Protein AF-A0A8S8YIN9-F1 (afdb_monomer_lite)

Structure (mmCIF, N/CA/C/O backbone):
data_AF-A0A8S8YIN9-F1
#
_entry.id   AF-A0A8S8YIN9-F1
#
loop_
_atom_site.group_PDB
_atom_site.id
_atom_site.type_symbol
_atom_site.label_atom_id
_atom_site.label_alt_id
_atom_site.label_comp_id
_atom_site.label_asym_id
_atom_site.label_entity_id
_atom_site.label_seq_id
_atom_site.pdbx_PDB_ins_code
_atom_site.Cartn_x
_atom_site.Cartn_y
_atom_site.Cartn_z
_atom_site.occupancy
_atom_site.B_iso_or_equiv
_atom_site.auth_seq_id
_atom_site.auth_comp_id
_atom_site.auth_asym_id
_atom_site.auth_atom_id
_atom_site.pdbx_PDB_model_num
ATOM 1 N N . MET A 1 1 ? 0.351 -13.993 -6.734 1.00 71.38 1 MET A N 1
ATOM 2 C CA . MET A 1 1 ? 0.648 -13.199 -5.519 1.00 71.38 1 MET A CA 1
ATOM 3 C C . MET A 1 1 ? -0.446 -12.177 -5.240 1.00 71.38 1 MET A C 1
ATOM 5 O O . MET A 1 1 ? -0.970 -12.184 -4.141 1.00 71.38 1 MET A O 1
ATOM 9 N N . THR A 1 2 ? -0.852 -11.373 -6.228 1.00 84.19 2 THR A N 1
ATOM 10 C CA . THR A 1 2 ? -1.892 -10.331 -6.106 1.00 84.19 2 THR A CA 1
ATOM 11 C C . THR A 1 2 ? -3.181 -10.793 -5.429 1.00 84.19 2 THR A C 1
ATOM 13 O O . THR A 1 2 ? -3.587 -10.183 -4.450 1.00 84.19 2 THR A O 1
ATOM 16 N N . GLN A 1 3 ? -3.771 -11.906 -5.882 1.00 92.50 3 GLN A N 1
ATOM 17 C CA . GLN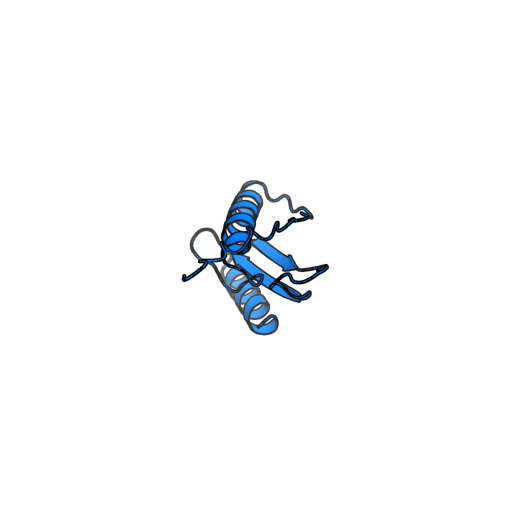 A 1 3 ? -4.997 -12.450 -5.287 1.00 92.50 3 GLN A CA 1
ATOM 18 C C . GLN A 1 3 ? -4.860 -12.684 -3.774 1.00 92.50 3 GLN A C 1
ATOM 20 O O . GLN A 1 3 ? -5.692 -12.208 -3.014 1.00 92.50 3 GLN A O 1
ATOM 25 N N . ARG A 1 4 ? -3.764 -13.315 -3.330 1.00 95.62 4 ARG A N 1
ATOM 26 C CA . ARG A 1 4 ? -3.509 -13.572 -1.903 1.00 95.62 4 ARG A CA 1
ATOM 27 C C . ARG A 1 4 ? -3.422 -12.288 -1.082 1.00 95.62 4 ARG A C 1
ATOM 29 O O . ARG A 1 4 ? -3.867 -12.271 0.056 1.00 95.62 4 ARG A O 1
ATOM 36 N N . VAL A 1 5 ? -2.840 -11.224 -1.641 1.00 96.75 5 VAL A N 1
ATOM 37 C CA . VAL A 1 5 ? -2.746 -9.934 -0.939 1.00 96.75 5 VAL A CA 1
ATOM 38 C C . VAL A 1 5 ? -4.129 -9.317 -0.772 1.00 96.75 5 VAL A C 1
ATOM 40 O O . VAL A 1 5 ? -4.456 -8.863 0.315 1.00 96.75 5 VAL A O 1
ATOM 43 N N . LEU A 1 6 ? -4.968 -9.349 -1.807 1.00 96.81 6 LEU A N 1
ATOM 44 C CA . LEU A 1 6 ? -6.331 -8.813 -1.729 1.00 96.81 6 LEU A CA 1
ATOM 45 C C . LEU A 1 6 ? -7.240 -9.645 -0.811 1.00 96.81 6 LEU A C 1
ATOM 47 O O . LEU A 1 6 ? -8.050 -9.079 -0.078 1.00 96.81 6 LEU A O 1
ATOM 51 N N . GLU A 1 7 ? -7.086 -10.970 -0.811 1.00 98.00 7 GLU A N 1
ATOM 52 C CA . GLU A 1 7 ? -7.753 -11.860 0.147 1.00 98.00 7 GLU A CA 1
ATOM 53 C C . GLU A 1 7 ? -7.360 -11.506 1.586 1.00 98.00 7 GLU A C 1
ATOM 55 O O . GLU A 1 7 ? -8.236 -11.329 2.431 1.00 98.00 7 GLU A O 1
ATOM 60 N N . TRP A 1 8 ? -6.061 -11.318 1.846 1.00 98.06 8 TRP A N 1
ATOM 61 C CA . TRP A 1 8 ? -5.554 -10.910 3.157 1.00 98.06 8 TRP A CA 1
ATOM 62 C C . TRP A 1 8 ? -6.097 -9.541 3.589 1.00 98.06 8 TRP A C 1
ATOM 64 O O . TRP A 1 8 ? -6.630 -9.414 4.688 1.00 98.06 8 TRP A O 1
ATOM 74 N N . VAL A 1 9 ? -6.060 -8.541 2.700 1.00 98.12 9 VAL A N 1
ATOM 75 C CA . VAL A 1 9 ? -6.632 -7.204 2.954 1.00 98.12 9 VAL A CA 1
ATOM 76 C C . VAL A 1 9 ? -8.105 -7.321 3.335 1.00 98.12 9 VAL A C 1
ATOM 78 O O . VAL A 1 9 ? -8.545 -6.739 4.321 1.00 98.12 9 VAL A O 1
ATOM 81 N N . THR A 1 10 ? -8.874 -8.103 2.579 1.00 98.19 10 THR A N 1
ATOM 82 C CA . THR A 1 10 ? -10.310 -8.263 2.828 1.00 98.19 10 THR A CA 1
ATOM 83 C C . THR A 1 10 ? -10.573 -8.960 4.164 1.00 98.19 10 THR A C 1
ATOM 85 O O . THR A 1 10 ? -11.531 -8.606 4.846 1.00 98.19 10 THR A O 1
ATOM 88 N N . ALA A 1 11 ? -9.739 -9.927 4.560 1.00 98.06 11 ALA A N 1
ATOM 89 C CA . ALA A 1 11 ? -9.846 -10.592 5.857 1.00 98.06 11 ALA A CA 1
ATOM 90 C C . ALA A 1 11 ? -9.622 -9.613 7.023 1.00 98.06 11 ALA A C 1
ATOM 92 O O . ALA A 1 11 ? -10.470 -9.533 7.906 1.00 98.06 11 ALA A O 1
ATOM 93 N N . ARG A 1 12 ? -8.563 -8.796 6.970 1.00 98.12 12 ARG A N 1
ATOM 94 C CA . ARG A 1 12 ? -8.274 -7.760 7.979 1.00 98.12 12 ARG A CA 1
ATOM 95 C C . ARG A 1 12 ? -9.381 -6.711 8.083 1.00 98.12 12 ARG A C 1
ATOM 97 O O . ARG A 1 12 ? -9.859 -6.403 9.171 1.00 98.12 12 ARG A O 1
ATOM 104 N N . LEU A 1 13 ? -9.884 -6.240 6.941 1.00 97.50 13 LEU A N 1
ATOM 105 C CA . LEU A 1 13 ? -11.000 -5.291 6.915 1.00 97.50 13 LEU A C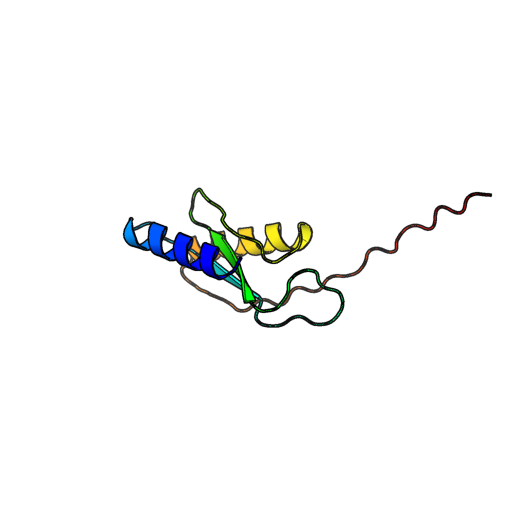A 1
ATOM 106 C C . LEU A 1 13 ? -12.285 -5.878 7.527 1.00 97.50 13 LEU A C 1
ATOM 108 O O . LEU A 1 13 ? -13.038 -5.148 8.169 1.00 97.50 13 LEU A O 1
ATOM 112 N N . ARG A 1 14 ? -12.546 -7.185 7.368 1.00 98.12 14 ARG A N 1
ATOM 113 C CA . ARG A 1 14 ? -13.689 -7.864 8.017 1.00 98.12 14 ARG A CA 1
ATOM 114 C C . ARG A 1 14 ? -13.548 -7.942 9.537 1.00 98.12 14 ARG A C 1
ATOM 116 O O . ARG A 1 14 ? -14.563 -7.991 10.222 1.00 98.12 14 ARG A O 1
ATOM 123 N N . GLU A 1 15 ? -12.321 -7.941 10.044 1.00 97.12 15 GLU A N 1
ATOM 124 C CA . GLU A 1 15 ? -12.003 -7.908 11.476 1.00 97.12 15 GLU A CA 1
ATOM 125 C C . GLU A 1 15 ? -12.045 -6.476 12.051 1.00 97.12 15 GLU A C 1
ATOM 127 O O . GLU A 1 15 ? -11.878 -6.286 13.252 1.00 97.12 15 GLU A O 1
ATOM 132 N N . GLY A 1 16 ? -12.317 -5.464 11.215 1.00 97.00 16 GLY A N 1
ATOM 133 C CA . GLY A 1 16 ? -12.339 -4.056 11.616 1.00 97.00 16 GLY A CA 1
ATOM 134 C C . GLY A 1 16 ? -10.950 -3.421 11.711 1.00 97.00 16 GLY A C 1
ATOM 135 O O . GLY A 1 16 ? -10.834 -2.295 12.194 1.00 97.00 16 GLY A O 1
ATOM 136 N N . GLU A 1 17 ? -9.905 -4.109 11.243 1.00 97.31 17 GLU A N 1
ATOM 137 C CA . GLU A 1 17 ? -8.538 -3.597 11.258 1.00 97.31 17 GLU A CA 1
ATOM 138 C C . GLU A 1 17 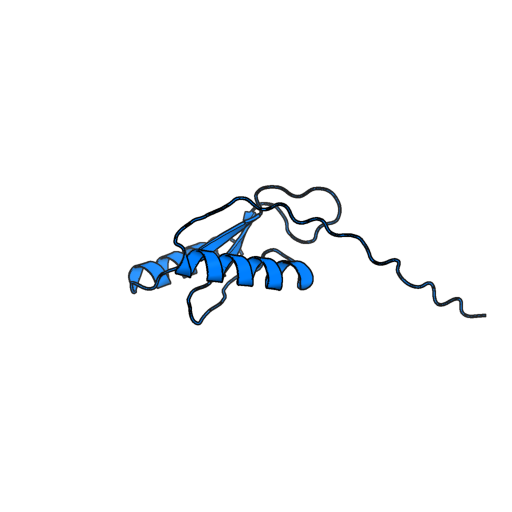? -8.285 -2.690 10.038 1.00 97.31 17 GLU A C 1
ATOM 140 O O . GLU A 1 17 ? -8.531 -3.101 8.897 1.00 97.31 17 GLU A O 1
ATOM 145 N N . PRO A 1 18 ? -7.792 -1.452 10.231 1.00 97.25 18 PRO A N 1
ATOM 146 C CA . PRO A 1 18 ? -7.394 -0.583 9.130 1.00 97.25 18 PRO A CA 1
ATOM 147 C C . PRO A 1 18 ? -6.225 -1.164 8.328 1.00 97.25 18 PRO A C 1
ATOM 149 O O . PRO A 1 18 ? -5.232 -1.623 8.889 1.00 97.25 18 PRO A O 1
ATOM 152 N N . VAL A 1 19 ? -6.313 -1.069 7.000 1.00 98.06 19 VAL A N 1
ATOM 153 C CA . VAL A 1 19 ? -5.282 -1.564 6.081 1.00 98.06 19 VAL A CA 1
ATOM 154 C C . VAL A 1 19 ? -4.896 -0.475 5.087 1.00 98.06 19 VAL A C 1
ATOM 156 O O . VAL A 1 19 ? -5.764 0.137 4.464 1.00 98.06 19 VAL A O 1
ATOM 159 N N . ALA A 1 20 ? -3.596 -0.283 4.876 1.00 98.19 20 ALA A N 1
ATOM 160 C CA . ALA A 1 20 ? -3.067 0.499 3.766 1.00 98.19 20 ALA A CA 1
ATOM 161 C C . ALA A 1 20 ? -2.485 -0.442 2.704 1.00 98.19 20 ALA A C 1
ATOM 163 O O . ALA A 1 20 ? -1.716 -1.351 3.013 1.00 98.19 20 ALA A O 1
ATOM 164 N N . LEU A 1 21 ? -2.852 -0.220 1.441 1.00 97.75 21 LEU A N 1
ATOM 165 C CA . LEU A 1 21 ? -2.472 -1.049 0.298 1.00 97.75 21 LEU A CA 1
ATOM 166 C C . LEU A 1 21 ? -1.685 -0.219 -0.720 1.00 97.75 21 LEU A C 1
ATOM 168 O O . LEU A 1 21 ? -2.148 0.824 -1.173 1.00 97.75 21 LEU A O 1
ATOM 172 N N . ALA A 1 22 ? -0.521 -0.717 -1.122 1.00 96.94 22 ALA A N 1
ATOM 173 C CA . ALA A 1 22 ? 0.230 -0.235 -2.270 1.00 96.94 22 ALA A CA 1
ATOM 174 C C . ALA A 1 22 ? 0.036 -1.169 -3.465 1.00 96.94 22 ALA A C 1
ATOM 176 O O . ALA A 1 22 ? 0.106 -2.394 -3.333 1.00 96.94 22 ALA A O 1
ATOM 177 N N . SER A 1 23 ? -0.089 -0.563 -4.644 1.00 95.62 23 SER A N 1
ATOM 178 C CA . SER A 1 23 ? -0.115 -1.245 -5.936 1.00 95.62 23 SER A CA 1
ATOM 179 C C . SER A 1 23 ? 0.920 -0.613 -6.858 1.00 95.62 23 SER A C 1
ATOM 181 O O . SER A 1 23 ? 0.935 0.603 -7.051 1.00 95.62 23 SER A O 1
ATOM 183 N N . VAL A 1 24 ? 1.772 -1.429 -7.475 1.00 93.75 24 VAL A N 1
ATOM 184 C CA . VAL A 1 24 ? 2.631 -0.953 -8.566 1.00 93.75 24 VAL A CA 1
ATOM 185 C C . VAL A 1 24 ? 1.748 -0.740 -9.794 1.00 93.75 24 VAL A C 1
ATOM 187 O O . VAL A 1 24 ? 1.216 -1.702 -10.346 1.00 93.75 24 VAL A O 1
ATOM 190 N N . ILE A 1 25 ? 1.580 0.512 -10.214 1.00 93.88 25 ILE A N 1
ATOM 191 C CA . ILE A 1 25 ? 0.739 0.879 -11.367 1.00 93.88 25 ILE A CA 1
ATOM 192 C C . ILE A 1 25 ? 1.532 0.943 -12.675 1.00 93.88 25 ILE A C 1
ATOM 194 O O . ILE A 1 25 ? 1.038 0.544 -13.725 1.00 93.88 25 ILE A O 1
ATOM 198 N N . THR A 1 26 ? 2.783 1.399 -12.617 1.00 90.44 26 THR A N 1
ATOM 199 C CA . THR A 1 26 ? 3.676 1.531 -13.770 1.00 90.44 26 THR A CA 1
ATOM 200 C C . THR A 1 26 ? 5.101 1.167 -13.369 1.00 90.44 26 THR A C 1
ATOM 202 O O . THR A 1 26 ? 5.512 1.326 -12.220 1.00 90.44 26 THR A O 1
ATOM 205 N N . ALA A 1 27 ? 5.855 0.636 -14.326 1.00 89.31 27 ALA A N 1
ATOM 206 C CA . ALA A 1 27 ? 7.253 0.272 -14.156 1.00 89.31 27 ALA A CA 1
ATOM 207 C C . ALA A 1 27 ? 7.983 0.504 -15.481 1.00 89.31 27 ALA A C 1
ATOM 209 O O . ALA A 1 27 ? 7.495 0.097 -16.535 1.00 89.31 27 ALA A O 1
ATOM 210 N N . GLN A 1 28 ? 9.144 1.155 -15.433 1.00 86.75 28 GLN A N 1
ATOM 211 C CA . GLN A 1 28 ? 9.985 1.403 -16.604 1.00 86.75 28 GLN A CA 1
ATOM 212 C C . GLN A 1 28 ? 11.425 0.969 -16.322 1.00 86.75 28 GLN A C 1
ATOM 214 O O . GLN A 1 28 ? 11.965 1.216 -15.243 1.00 86.75 28 GLN A O 1
ATOM 219 N N . GLY A 1 29 ? 12.056 0.327 -17.308 1.00 84.19 29 GLY A N 1
ATOM 220 C CA . GLY A 1 29 ? 13.411 -0.211 -17.188 1.00 84.19 29 GLY A CA 1
ATOM 221 C C . GLY A 1 29 ? 13.494 -1.504 -16.367 1.00 84.19 29 GLY A C 1
ATOM 222 O O . GLY A 1 29 ? 12.510 -2.215 -16.177 1.00 84.19 29 GLY A O 1
ATOM 223 N N . SER A 1 30 ? 14.697 -1.834 -15.892 1.00 75.19 30 SER A N 1
ATOM 224 C CA . SER A 1 30 ? 14.968 -3.053 -15.113 1.00 75.19 30 SER A CA 1
ATOM 225 C C . SER A 1 30 ? 14.677 -2.856 -13.622 1.00 75.19 30 SER A C 1
ATOM 227 O O . SER A 1 30 ? 15.589 -2.916 -12.796 1.00 75.19 30 SER A O 1
ATOM 229 N N . VAL A 1 31 ? 13.419 -2.585 -13.282 1.00 81.12 31 VAL A N 1
ATOM 230 C CA . VAL A 1 31 ? 12.945 -2.541 -11.891 1.00 81.12 31 VAL A CA 1
ATOM 231 C C . VAL A 1 31 ? 12.314 -3.884 -11.504 1.00 81.12 31 VAL A C 1
ATOM 233 O O . VAL A 1 31 ? 11.703 -4.534 -12.352 1.00 81.12 31 VAL A O 1
ATOM 236 N N . PRO A 1 32 ? 12.467 -4.345 -10.250 1.00 71.94 32 PRO A N 1
ATOM 237 C CA . PRO A 1 32 ? 12.065 -5.701 -9.880 1.00 71.94 32 PRO A CA 1
ATOM 238 C C . PRO A 1 32 ? 10.562 -5.816 -9.535 1.00 71.94 32 PRO A C 1
ATOM 240 O O . PRO A 1 32 ? 10.012 -6.916 -9.519 1.00 71.94 32 PRO A O 1
ATOM 243 N N . GLY A 1 33 ? 9.869 -4.686 -9.352 1.00 76.56 33 GLY A N 1
ATOM 244 C CA . GLY A 1 33 ? 8.415 -4.611 -9.206 1.00 76.56 33 GLY A CA 1
ATOM 245 C C . GLY A 1 33 ? 7.696 -4.521 -10.547 1.00 76.56 33 GLY A C 1
ATOM 246 O O . GLY A 1 33 ? 7.860 -3.542 -11.273 1.00 76.56 33 GLY A O 1
ATOM 247 N N . LYS A 1 34 ? 6.882 -5.528 -10.876 1.00 82.75 34 LYS A N 1
ATOM 248 C CA . LYS A 1 34 ? 6.005 -5.489 -12.056 1.00 82.75 34 LYS A CA 1
ATOM 249 C C . LYS A 1 34 ? 4.673 -4.814 -11.716 1.00 82.75 34 LYS A C 1
ATOM 251 O O . LYS A 1 34 ? 4.219 -4.945 -10.576 1.00 82.75 34 LYS A O 1
ATOM 256 N N . PRO A 1 35 ? 4.013 -4.158 -12.688 1.00 89.94 35 PRO A N 1
ATOM 257 C CA . PRO A 1 35 ? 2.648 -3.685 -12.512 1.00 89.94 35 PRO A CA 1
ATOM 258 C C . PRO A 1 35 ? 1.738 -4.795 -11.978 1.00 89.94 35 PRO A C 1
ATOM 260 O O . PRO A 1 35 ? 1.832 -5.947 -12.404 1.00 89.94 35 PRO A O 1
ATOM 263 N N . GLY A 1 36 ? 0.898 -4.456 -11.004 1.00 90.19 36 GLY A N 1
ATOM 264 C CA . GLY A 1 36 ? 0.049 -5.412 -10.296 1.00 90.19 36 GLY A CA 1
ATOM 265 C C . GLY A 1 36 ? 0.726 -6.144 -9.130 1.00 90.19 36 GLY A C 1
ATOM 266 O O . GLY A 1 36 ? 0.079 -6.984 -8.500 1.00 90.19 36 GLY A O 1
ATOM 267 N N . ALA A 1 37 ? 1.983 -5.840 -8.791 1.00 92.94 37 ALA A N 1
ATOM 268 C CA . ALA A 1 37 ? 2.553 -6.211 -7.495 1.00 92.94 37 ALA A CA 1
ATOM 269 C C . ALA A 1 37 ? 1.887 -5.395 -6.376 1.00 92.94 37 ALA A C 1
ATOM 271 O O . ALA A 1 37 ? 1.635 -4.201 -6.547 1.00 92.94 37 ALA A O 1
ATOM 272 N N . HIS A 1 38 ? 1.587 -6.053 -5.256 1.00 95.69 38 HIS A N 1
ATOM 273 C CA . HIS A 1 38 ? 0.855 -5.461 -4.139 1.00 95.69 38 HIS A CA 1
ATOM 274 C C . HIS A 1 38 ? 1.566 -5.728 -2.817 1.00 95.69 38 HIS A C 1
ATOM 276 O O . HIS A 1 38 ? 2.090 -6.823 -2.592 1.00 95.69 38 HIS A O 1
ATOM 282 N N . MET A 1 39 ? 1.516 -4.736 -1.936 1.00 96.44 39 MET A N 1
ATOM 283 C CA . MET A 1 39 ? 1.928 -4.828 -0.540 1.00 96.44 39 MET A CA 1
ATOM 284 C C . MET A 1 39 ? 0.857 -4.164 0.311 1.00 96.44 39 MET A C 1
ATOM 286 O O . MET A 1 39 ? 0.452 -3.047 0.012 1.00 96.44 39 MET A O 1
ATOM 290 N N . ALA A 1 40 ? 0.423 -4.839 1.360 1.00 97.81 40 ALA A N 1
ATOM 291 C CA . ALA A 1 40 ? -0.516 -4.321 2.334 1.00 97.81 40 ALA A CA 1
ATOM 292 C C . ALA A 1 40 ? 0.142 -4.266 3.711 1.00 97.81 40 ALA A C 1
ATOM 294 O O . ALA A 1 40 ? 1.003 -5.093 4.021 1.00 97.81 40 ALA A O 1
ATOM 295 N N . VAL A 1 41 ? -0.272 -3.307 4.527 1.00 98.12 41 VAL A N 1
ATOM 296 C CA . VAL A 1 41 ? 0.139 -3.200 5.926 1.00 98.12 41 VAL A CA 1
ATOM 297 C C . VAL A 1 41 ? -1.040 -2.848 6.810 1.00 98.12 41 VAL A C 1
ATOM 299 O O . VAL A 1 41 ? -1.927 -2.093 6.405 1.00 98.12 41 VAL A O 1
ATOM 302 N N . THR A 1 42 ? -1.001 -3.374 8.023 1.00 97.88 42 THR A N 1
ATOM 303 C CA . THR A 1 42 ? -1.760 -2.857 9.159 1.00 97.88 42 THR A CA 1
ATOM 304 C C . THR A 1 42 ? -0.791 -2.155 10.113 1.00 97.88 42 THR A C 1
ATOM 306 O O . THR A 1 42 ? 0.371 -1.913 9.771 1.00 97.88 42 THR A O 1
ATOM 309 N N . GLU A 1 43 ? -1.248 -1.807 11.314 1.00 95.50 43 GLU A N 1
ATOM 310 C CA . GLU A 1 43 ? -0.372 -1.272 12.359 1.00 95.50 43 GLU A CA 1
ATOM 311 C C . GLU A 1 43 ? 0.733 -2.272 12.748 1.00 95.50 43 GLU A C 1
ATOM 313 O O . GLU A 1 43 ? 1.872 -1.876 13.007 1.00 95.50 43 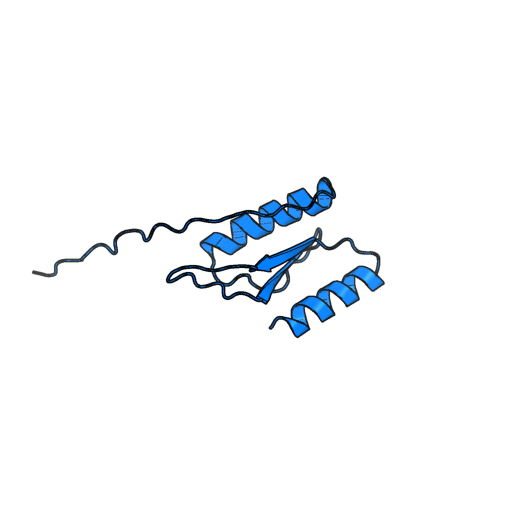GLU A O 1
ATOM 318 N N . SER A 1 44 ? 0.419 -3.571 12.730 1.00 94.00 44 SER A N 1
ATOM 319 C CA . SER A 1 44 ? 1.288 -4.629 13.257 1.00 94.00 44 SER A CA 1
ATOM 320 C C . SER A 1 44 ? 1.842 -5.583 12.195 1.00 94.00 44 SER A C 1
ATOM 322 O O . SER A 1 44 ? 2.926 -6.139 12.383 1.00 94.00 44 SER A O 1
ATOM 324 N N . GLU A 1 45 ? 1.156 -5.748 11.061 1.00 96.56 45 GLU A N 1
ATOM 325 C CA . GLU A 1 45 ? 1.495 -6.756 10.056 1.00 96.56 45 GLU A CA 1
ATOM 326 C C . GLU A 1 45 ? 1.837 -6.151 8.688 1.00 96.56 45 GLU A C 1
ATOM 328 O O . GLU A 1 45 ? 1.368 -5.080 8.299 1.00 96.56 45 GLU A O 1
ATOM 333 N N . VAL A 1 46 ? 2.647 -6.885 7.919 1.00 96.69 46 VAL A N 1
ATOM 334 C CA . VAL A 1 46 ? 2.969 -6.588 6.517 1.00 96.69 46 VAL A CA 1
ATOM 335 C C . VAL A 1 46 ? 2.721 -7.838 5.687 1.00 96.69 46 VAL A C 1
ATOM 337 O O . VAL A 1 46 ? 3.206 -8.917 6.027 1.00 96.69 46 VAL A O 1
ATOM 340 N N . PHE A 1 47 ? 2.019 -7.695 4.565 1.00 97.06 47 PHE A N 1
ATOM 341 C CA . PHE A 1 47 ? 1.719 -8.806 3.674 1.00 97.06 47 PHE A CA 1
ATOM 342 C C . PHE A 1 47 ? 1.931 -8.443 2.204 1.00 97.06 47 PHE A C 1
ATOM 344 O O . PHE A 1 47 ? 1.448 -7.429 1.703 1.00 97.06 47 PHE A O 1
ATOM 351 N N . GLY A 1 48 ? 2.626 -9.311 1.472 1.00 94.81 48 GLY A N 1
ATOM 352 C CA . GLY A 1 48 ? 2.955 -9.080 0.067 1.00 94.81 48 GLY A CA 1
ATOM 353 C C . GLY A 1 48 ? 4.263 -8.320 -0.148 1.00 94.81 48 GLY A C 1
ATOM 354 O O . GLY A 1 48 ? 5.044 -8.082 0.766 1.00 94.81 48 GLY A O 1
ATOM 355 N N . THR A 1 49 ? 4.531 -7.998 -1.409 1.00 93.81 49 THR A N 1
ATOM 356 C CA . THR A 1 49 ? 5.788 -7.395 -1.858 1.00 93.81 49 THR A CA 1
ATOM 357 C C . THR A 1 49 ? 5.539 -6.575 -3.120 1.00 93.81 49 THR A C 1
ATOM 359 O O . THR A 1 49 ? 4.799 -6.985 -4.018 1.00 93.81 49 THR A O 1
ATOM 362 N N . VAL A 1 50 ? 6.199 -5.420 -3.203 1.00 91.69 50 VAL A N 1
ATOM 363 C CA . VAL A 1 50 ? 6.282 -4.603 -4.425 1.00 91.69 50 VAL A CA 1
ATOM 364 C C . VAL A 1 50 ? 7.506 -4.949 -5.281 1.00 91.69 50 VAL A C 1
ATOM 366 O O . VAL A 1 50 ? 7.711 -4.339 -6.324 1.00 91.69 50 VAL A O 1
ATOM 369 N N . GLY A 1 51 ? 8.301 -5.945 -4.877 1.00 85.06 51 GLY A N 1
ATOM 370 C CA . GLY A 1 51 ? 9.309 -6.604 -5.704 1.00 85.06 51 GLY A CA 1
ATOM 371 C C . GLY A 1 51 ? 10.770 -6.266 -5.406 1.00 85.06 51 GLY A C 1
ATOM 372 O O . GLY A 1 51 ? 11.620 -6.727 -6.152 1.00 85.06 51 GLY A O 1
ATOM 373 N N . GLY A 1 52 ? 11.135 -5.501 -4.372 1.00 82.50 52 GLY A N 1
ATOM 374 C CA . GLY A 1 52 ? 12.560 -5.242 -4.118 1.00 82.50 52 GLY A CA 1
ATOM 375 C C . GLY A 1 52 ? 12.889 -4.627 -2.763 1.00 82.50 52 GLY A C 1
ATOM 376 O O . GLY A 1 52 ? 12.338 -3.590 -2.407 1.00 82.50 52 GLY A O 1
ATOM 377 N N . ALA A 1 53 ? 13.880 -5.198 -2.070 1.00 76.00 53 ALA A N 1
ATOM 378 C CA . ALA A 1 53 ? 14.231 -4.871 -0.682 1.00 76.00 53 ALA A CA 1
ATOM 379 C C . ALA A 1 53 ? 14.435 -3.366 -0.402 1.00 76.00 53 ALA A C 1
ATOM 381 O O . ALA A 1 53 ? 13.989 -2.847 0.617 1.00 76.00 53 ALA A O 1
ATOM 382 N N . GLY A 1 54 ? 15.073 -2.630 -1.321 1.00 80.81 54 GLY A N 1
ATOM 383 C CA . GLY A 1 54 ? 15.283 -1.183 -1.163 1.00 80.81 54 GLY A CA 1
ATOM 384 C C . GLY A 1 54 ? 14.029 -0.324 -1.390 1.00 80.81 54 GLY A C 1
ATOM 385 O O . GLY A 1 54 ? 13.956 0.795 -0.885 1.00 80.81 54 GLY A O 1
ATOM 386 N N . LEU A 1 55 ? 13.056 -0.825 -2.158 1.00 85.62 55 LEU A N 1
ATOM 387 C CA . LEU A 1 55 ? 11.766 -0.168 -2.397 1.00 85.62 55 LEU A CA 1
ATOM 388 C C . LEU A 1 55 ? 10.783 -0.461 -1.268 1.00 85.62 55 LEU A C 1
ATOM 390 O O . LEU A 1 55 ? 10.079 0.433 -0.813 1.00 85.62 55 LEU A O 1
ATOM 394 N N . GLU A 1 56 ? 10.754 -1.716 -0.830 1.00 90.88 56 GLU A N 1
ATOM 395 C CA . GLU A 1 56 ? 9.796 -2.239 0.139 1.00 90.88 56 GLU A CA 1
ATOM 396 C C . GLU A 1 56 ? 9.803 -1.442 1.435 1.00 90.88 56 GLU A C 1
ATOM 398 O O . GLU A 1 56 ? 8.741 -1.045 1.895 1.00 90.88 56 GLU A O 1
ATOM 403 N N . LEU A 1 57 ? 10.982 -1.110 1.968 1.00 91.50 57 LEU A N 1
ATOM 404 C CA . LEU A 1 57 ? 11.083 -0.304 3.185 1.00 91.50 57 LEU A CA 1
ATOM 405 C C . LEU A 1 57 ? 10.458 1.091 3.016 1.00 91.50 57 LEU A C 1
ATOM 407 O O . LEU A 1 57 ? 9.748 1.564 3.900 1.00 91.50 57 LEU A O 1
ATOM 411 N N . LYS A 1 58 ? 10.684 1.744 1.868 1.00 92.25 58 LYS A N 1
ATOM 412 C CA . LYS A 1 58 ? 10.126 3.077 1.589 1.00 92.25 58 LYS A CA 1
ATOM 413 C C . LYS A 1 58 ? 8.611 3.027 1.421 1.00 92.25 58 LYS A C 1
ATOM 415 O O . LYS A 1 58 ? 7.913 3.880 1.957 1.00 92.25 58 LYS A O 1
ATOM 420 N N . VAL A 1 59 ? 8.116 2.031 0.689 1.00 94.81 59 VAL A N 1
ATOM 421 C CA . VAL A 1 59 ? 6.677 1.825 0.486 1.00 94.81 59 VAL A CA 1
ATOM 422 C C . VAL A 1 59 ? 5.997 1.492 1.809 1.00 94.81 59 VAL A C 1
ATOM 424 O O . VAL A 1 59 ? 4.978 2.090 2.123 1.00 94.81 59 VAL A O 1
ATOM 427 N N . MET A 1 60 ? 6.587 0.620 2.624 1.00 95.44 60 MET A N 1
ATOM 428 C CA . MET A 1 60 ? 6.069 0.267 3.944 1.00 95.44 60 MET A CA 1
ATOM 429 C C . MET A 1 60 ? 5.959 1.495 4.860 1.00 95.44 60 MET A C 1
ATOM 431 O O . MET A 1 60 ? 4.925 1.685 5.493 1.00 95.44 60 MET A O 1
ATOM 435 N N . ASN A 1 61 ? 6.982 2.353 4.903 1.00 94.69 61 ASN A N 1
ATOM 436 C CA . ASN A 1 61 ? 6.932 3.583 5.700 1.00 94.69 61 ASN A CA 1
ATOM 437 C C . ASN A 1 61 ? 5.834 4.536 5.209 1.00 94.69 61 ASN A C 1
ATOM 439 O O . ASN A 1 61 ? 5.046 5.016 6.017 1.00 94.69 61 ASN A O 1
ATOM 443 N N . HIS A 1 62 ? 5.712 4.737 3.893 1.00 95.88 62 HIS A N 1
ATOM 444 C CA . HIS A 1 62 ? 4.621 5.537 3.329 1.00 95.88 62 HIS A CA 1
ATOM 445 C C . HIS A 1 62 ? 3.244 4.957 3.657 1.00 95.88 62 HIS A C 1
ATOM 447 O O . HIS A 1 62 ? 2.320 5.703 3.958 1.00 95.88 62 HIS A O 1
ATOM 453 N N . LEU A 1 63 ? 3.081 3.635 3.610 1.00 97.56 63 LEU A N 1
ATOM 454 C CA . LEU A 1 63 ? 1.804 3.019 3.949 1.00 97.56 63 LEU A CA 1
ATOM 455 C C . LEU A 1 63 ? 1.447 3.199 5.433 1.00 97.56 63 LEU A C 1
ATOM 457 O O . LEU A 1 63 ? 0.277 3.412 5.736 1.00 97.56 63 LEU A O 1
ATOM 461 N N . ARG A 1 64 ? 2.430 3.195 6.345 1.00 96.56 64 ARG A N 1
ATOM 462 C CA . ARG A 1 64 ? 2.199 3.538 7.761 1.00 96.56 64 ARG A CA 1
ATOM 463 C C . ARG A 1 64 ? 1.755 4.990 7.938 1.00 96.56 64 ARG A C 1
ATOM 465 O O . ARG A 1 64 ? 0.769 5.238 8.620 1.00 96.56 64 ARG A O 1
ATOM 472 N N . GLU A 1 65 ? 2.390 5.932 7.243 1.00 96.75 65 GLU A N 1
ATOM 473 C CA . GLU A 1 65 ? 1.933 7.332 7.227 1.00 96.75 65 GLU A CA 1
ATOM 474 C C . GLU A 1 65 ? 0.500 7.462 6.683 1.00 96.75 65 GLU A C 1
ATOM 476 O O . GLU A 1 65 ? -0.282 8.287 7.153 1.00 96.75 65 GLU A O 1
ATOM 481 N N . ILE A 1 66 ? 0.129 6.654 5.683 1.00 97.31 66 ILE A N 1
ATOM 482 C CA . ILE A 1 66 ? -1.231 6.628 5.126 1.00 97.31 66 ILE A CA 1
ATOM 483 C C . ILE A 1 66 ? -2.238 6.076 6.142 1.00 97.31 66 ILE A C 1
ATOM 485 O O . ILE A 1 66 ? -3.353 6.591 6.200 1.00 97.31 66 ILE A O 1
ATOM 489 N N . LEU A 1 67 ? -1.873 5.077 6.954 1.00 96.06 67 LEU A N 1
ATOM 490 C CA . LEU A 1 67 ? -2.742 4.578 8.029 1.00 96.06 67 LEU A CA 1
ATOM 491 C C . LEU A 1 67 ? -3.074 5.682 9.042 1.00 96.06 67 LEU A C 1
ATOM 493 O O . LEU A 1 67 ? -4.233 5.829 9.428 1.00 96.06 67 LEU A O 1
ATOM 497 N N . GLU A 1 68 ? -2.080 6.485 9.420 1.00 95.38 68 GLU A N 1
ATOM 498 C CA . GLU A 1 68 ? -2.251 7.592 10.367 1.00 95.38 68 GLU A CA 1
ATOM 499 C C . GLU A 1 68 ? -3.021 8.770 9.747 1.00 95.38 68 GLU A C 1
ATOM 501 O O . GLU A 1 68 ? -4.004 9.258 10.306 1.00 95.38 68 GLU A O 1
ATOM 506 N N . SER A 1 69 ? -2.597 9.221 8.563 1.00 96.44 69 SER A N 1
ATOM 507 C CA . SER A 1 69 ? -3.131 10.423 7.903 1.00 96.44 69 SER A CA 1
ATOM 508 C C . SER A 1 69 ? -4.446 10.202 7.155 1.00 96.44 69 SER A C 1
ATOM 510 O O . SER A 1 69 ? -5.143 11.173 6.843 1.00 96.44 69 SER A O 1
ATOM 512 N N . LYS A 1 70 ? -4.769 8.943 6.830 1.00 94.44 70 LYS A N 1
ATOM 513 C CA . LYS A 1 70 ? -5.896 8.512 5.984 1.00 94.44 70 LYS A CA 1
ATOM 514 C C . LYS A 1 70 ? -5.909 9.156 4.593 1.00 94.44 70 LYS A C 1
ATOM 516 O O . LYS A 1 70 ? -6.964 9.289 3.975 1.00 94.44 70 LYS A O 1
ATOM 521 N N . GLN A 1 71 ? -4.740 9.554 4.089 1.00 96.06 71 GLN A N 1
ATOM 522 C CA . GLN A 1 71 ? -4.586 10.269 2.821 1.00 96.06 71 GLN A CA 1
ATOM 523 C C . GLN A 1 71 ? -3.671 9.496 1.870 1.00 96.06 71 GLN A C 1
ATOM 525 O O . GLN A 1 71 ? -2.452 9.502 2.013 1.00 96.06 71 GLN A O 1
ATOM 530 N N . GLY A 1 72 ? -4.269 8.828 0.880 1.00 94.50 72 GLY A N 1
ATOM 531 C CA . GLY A 1 72 ? -3.534 8.106 -0.160 1.00 94.50 72 GLY A CA 1
ATOM 532 C C . GLY A 1 72 ? -2.841 9.037 -1.162 1.00 94.50 72 GLY A C 1
ATOM 533 O O . GLY A 1 72 ? -3.285 10.161 -1.393 1.00 94.50 72 GLY A O 1
ATOM 534 N N . ARG A 1 73 ? -1.761 8.555 -1.790 1.00 95.50 73 ARG A N 1
ATOM 535 C CA . ARG A 1 73 ? -1.006 9.296 -2.814 1.00 95.50 73 ARG A CA 1
ATOM 536 C C . ARG A 1 73 ? -0.373 8.374 -3.853 1.00 95.50 73 ARG A C 1
ATOM 538 O O . ARG A 1 73 ? -0.127 7.200 -3.582 1.00 95.50 73 ARG A O 1
ATOM 545 N N . ILE A 1 74 ? -0.084 8.926 -5.029 1.00 95.50 74 ILE A N 1
ATOM 546 C CA . ILE A 1 74 ? 0.741 8.279 -6.055 1.00 95.50 74 ILE A CA 1
ATOM 547 C C . ILE A 1 74 ? 2.176 8.771 -5.879 1.00 95.50 74 ILE A C 1
ATOM 549 O O . ILE A 1 74 ? 2.412 9.974 -5.831 1.00 95.50 74 ILE A O 1
ATOM 553 N N . GLU A 1 75 ? 3.124 7.840 -5.816 1.00 92.75 75 GLU A N 1
ATOM 554 C CA . GLU A 1 75 ? 4.545 8.132 -5.625 1.00 92.75 75 GLU A CA 1
ATOM 555 C C . GLU A 1 75 ? 5.380 7.460 -6.718 1.00 92.75 75 GLU A C 1
ATOM 557 O O . GLU A 1 75 ? 5.126 6.310 -7.084 1.00 92.75 75 GLU A O 1
ATOM 562 N N . THR A 1 76 ? 6.398 8.160 -7.227 1.00 91.12 76 THR A N 1
ATOM 563 C CA . THR A 1 76 ? 7.319 7.611 -8.234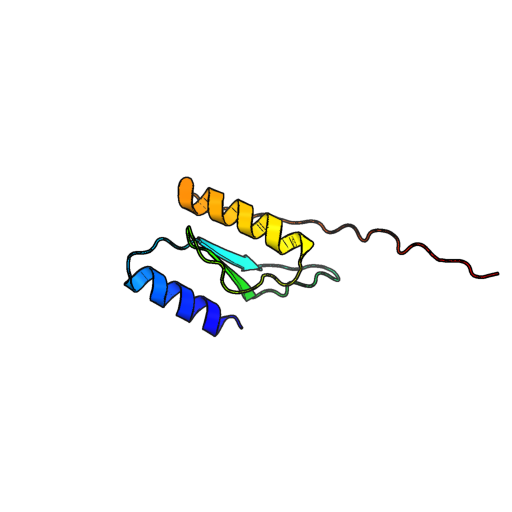 1.00 91.12 76 THR A CA 1
ATOM 564 C C . THR A 1 76 ? 8.701 7.401 -7.633 1.00 91.12 76 THR A C 1
ATOM 566 O O . THR A 1 76 ? 9.370 8.342 -7.217 1.00 91.12 76 THR A O 1
ATOM 569 N N . TYR A 1 77 ? 9.180 6.158 -7.659 1.00 88.06 77 TYR A N 1
ATOM 570 C CA . TYR A 1 77 ? 10.493 5.801 -7.130 1.00 88.06 77 TYR A CA 1
ATOM 571 C C . TYR A 1 77 ? 11.512 5.617 -8.254 1.00 88.06 77 TYR A C 1
ATOM 573 O O . TYR A 1 77 ? 11.317 4.815 -9.165 1.00 88.06 77 TYR A O 1
ATOM 581 N N . GLN A 1 78 ? 12.640 6.323 -8.160 1.00 84.62 78 GLN A N 1
ATOM 582 C CA . GLN A 1 78 ? 13.755 6.177 -9.095 1.00 84.62 78 GLN A CA 1
ATOM 583 C C . GLN A 1 78 ? 14.865 5.307 -8.496 1.00 84.62 78 GLN A C 1
ATOM 585 O O . GLN A 1 78 ? 15.386 5.593 -7.415 1.00 84.62 78 GLN A O 1
ATOM 590 N N . PHE A 1 79 ? 15.273 4.267 -9.227 1.00 74.38 79 PHE A N 1
ATOM 591 C CA . PHE A 1 79 ? 16.391 3.403 -8.850 1.00 74.38 79 PHE A CA 1
ATOM 592 C C . PHE A 1 79 ? 17.622 3.763 -9.668 1.00 74.38 79 PHE A C 1
ATOM 594 O O . PHE A 1 79 ? 17.674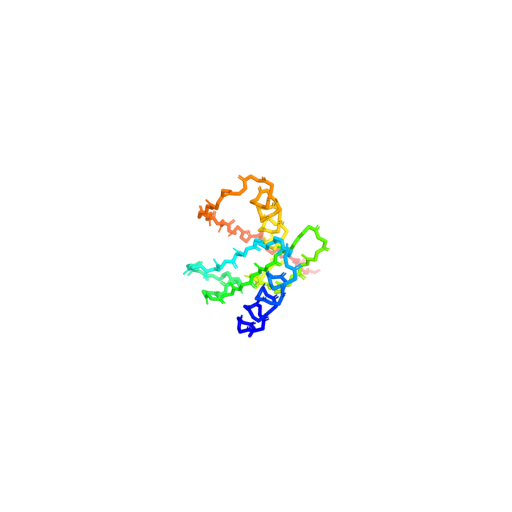 3.535 -10.875 1.00 74.38 79 PHE A O 1
ATOM 601 N N . ARG A 1 80 ? 18.652 4.286 -9.005 1.00 69.06 80 ARG A N 1
ATOM 602 C CA . ARG A 1 80 ? 19.987 4.361 -9.602 1.00 69.06 80 ARG A CA 1
ATOM 603 C C . ARG A 1 80 ? 20.686 3.027 -9.360 1.00 69.06 80 ARG A C 1
ATOM 605 O O . ARG A 1 80 ? 20.847 2.624 -8.208 1.00 69.06 80 ARG A O 1
ATOM 612 N N . LYS A 1 81 ? 21.122 2.343 -10.424 1.00 58.31 81 LYS A N 1
ATOM 613 C CA . LYS A 1 81 ? 22.078 1.234 -10.282 1.00 58.31 81 LYS A CA 1
ATOM 614 C C . LYS A 1 81 ? 23.330 1.803 -9.612 1.00 58.31 81 LYS A C 1
ATOM 616 O O . LYS A 1 81 ? 23.957 2.704 -10.165 1.00 58.31 81 LYS A O 1
ATOM 621 N N . ARG A 1 82 ? 23.701 1.297 -8.432 1.00 52.12 82 ARG A N 1
ATOM 622 C CA . ARG A 1 82 ? 25.077 1.485 -7.956 1.00 52.12 82 ARG A CA 1
ATOM 623 C C . ARG A 1 82 ? 25.997 0.796 -8.973 1.00 52.12 82 ARG A C 1
ATOM 625 O O . ARG A 1 82 ? 25.664 -0.317 -9.387 1.00 52.12 82 ARG A O 1
ATOM 632 N N . PRO A 1 83 ? 27.101 1.423 -9.409 1.00 41.41 83 PRO A N 1
ATOM 633 C CA . PRO A 1 83 ? 28.043 0.746 -10.282 1.00 41.41 83 PRO A CA 1
ATOM 634 C C . PRO A 1 83 ? 28.576 -0.482 -9.541 1.00 41.41 83 PRO A C 1
ATOM 636 O O . PRO A 1 83 ? 29.034 -0.389 -8.403 1.00 41.41 83 PRO A O 1
ATOM 639 N N . GLN A 1 84 ? 28.444 -1.644 -10.176 1.00 48.59 84 GLN A N 1
ATOM 640 C CA . GLN A 1 84 ? 29.049 -2.884 -9.718 1.00 48.59 84 GLN A CA 1
ATOM 641 C C . GLN A 1 84 ? 30.561 -2.658 -9.774 1.00 48.59 84 GLN A C 1
ATOM 643 O O . GLN A 1 84 ? 31.115 -2.470 -10.858 1.00 48.59 84 GLN A O 1
ATOM 648 N N . ALA A 1 85 ? 31.207 -2.561 -8.611 1.00 48.16 85 ALA A N 1
ATOM 649 C CA . ALA A 1 85 ? 32.650 -2.408 -8.537 1.00 48.16 85 ALA A CA 1
ATOM 650 C C . ALA A 1 85 ? 33.284 -3.595 -9.272 1.00 48.16 85 ALA A C 1
ATOM 652 O O . ALA A 1 85 ? 33.163 -4.741 -8.838 1.00 48.16 85 ALA A O 1
ATOM 653 N N . ARG A 1 86 ? 33.914 -3.319 -10.417 1.00 48.09 86 ARG A N 1
ATOM 654 C CA . ARG A 1 86 ? 34.794 -4.269 -11.091 1.00 48.09 86 ARG A CA 1
ATOM 655 C C . ARG A 1 86 ? 35.946 -4.550 -10.132 1.00 48.09 86 ARG A C 1
ATOM 657 O O . ARG A 1 86 ? 36.841 -3.720 -10.005 1.00 48.09 86 ARG A O 1
ATOM 664 N N . GLN A 1 87 ? 35.922 -5.696 -9.457 1.00 49.34 87 GLN A N 1
ATOM 665 C CA . GLN A 1 87 ? 37.153 -6.272 -8.932 1.00 49.34 87 GLN A CA 1
ATOM 666 C C . GLN A 1 87 ? 37.966 -6.705 -10.151 1.00 49.34 87 GLN A C 1
ATOM 668 O O . GLN A 1 87 ? 37.682 -7.719 -10.787 1.00 49.34 87 GLN A O 1
ATOM 673 N N . ALA A 1 88 ? 38.907 -5.850 -10.546 1.00 47.41 88 ALA A N 1
ATOM 674 C CA . ALA A 1 88 ? 39.984 -6.232 -11.434 1.00 47.41 88 ALA A CA 1
ATOM 675 C C . ALA A 1 88 ? 40.889 -7.178 -10.639 1.00 47.41 88 ALA A C 1
ATOM 677 O O . ALA A 1 88 ? 41.662 -6.732 -9.796 1.00 47.41 88 ALA A O 1
ATOM 678 N N . HIS A 1 89 ? 40.737 -8.480 -10.867 1.00 45.91 89 HIS A N 1
ATOM 679 C CA . HIS A 1 89 ? 41.793 -9.429 -10.553 1.00 45.91 89 HIS A CA 1
ATOM 680 C C . HIS A 1 89 ? 42.887 -9.257 -11.613 1.00 45.91 89 HIS A C 1
ATOM 682 O O . HIS A 1 89 ? 42.621 -9.418 -12.806 1.00 45.91 89 HIS A O 1
ATOM 688 N N . HIS A 1 90 ? 44.073 -8.863 -11.159 1.00 44.47 90 HIS A N 1
ATOM 689 C CA . HIS A 1 90 ? 45.347 -9.086 -11.836 1.00 44.47 90 HIS A CA 1
ATOM 690 C C . HIS A 1 90 ? 46.127 -10.089 -10.989 1.00 44.47 90 HIS A C 1
ATOM 692 O O . HIS A 1 90 ? 45.992 -9.999 -9.744 1.00 44.47 90 HIS A O 1
#

Sequence (90 aa):
MTQRVLEWVTARLREGEPVALASVITAQGSVPGKPGAHMAVTESEVFGTVGGAGLELKVMNHLREILESKQGRIETYQFRKRPQARQAHH

Radius of gyration: 15.88 Å; chains: 1; bounding box: 59×24×30 Å

pLDDT: mean 87.14, std 15.41, range [41.41, 98.19]

Foldseek 3Di:
DLVVQVVVCVVCVVVVFDKFKDFDCDDDDPDQFDGSFMWMDTPPDIDGDSGDDVVRVVVVVVSVVCSVVVDDDDDDDDDDPDPDPPPPDD

Secondary structure (DSSP, 8-state):
-HHHHHHHHHHHHHTT---EEEE-----SS-SPPTT-EEEE-SS-EEEE-S-HHHHHHHHHHHHHHHHH----------PPPP-------